Protein AF-A0A3D3UYD6-F1 (afdb_monomer)

Mean predicted aligned error: 2.71 Å

Structure (mmCIF, N/CA/C/O backbone):
data_AF-A0A3D3UYD6-F1
#
_entry.id   AF-A0A3D3UYD6-F1
#
loop_
_atom_site.group_PDB
_atom_site.id
_atom_site.type_symbol
_atom_site.label_atom_id
_atom_site.label_alt_id
_atom_site.labe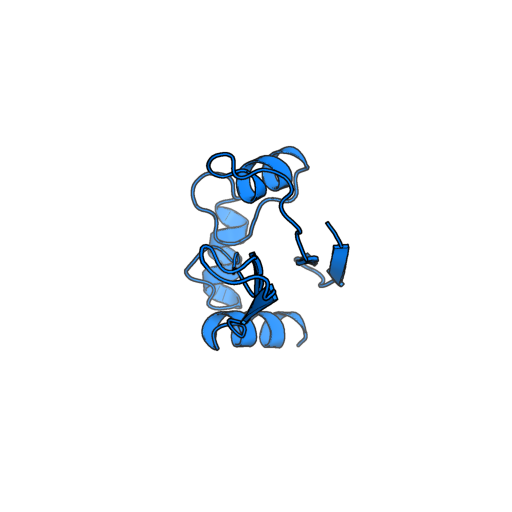l_comp_id
_atom_site.label_asym_id
_atom_site.label_entity_id
_atom_site.label_seq_id
_atom_site.pdbx_PDB_ins_code
_atom_site.Cartn_x
_atom_site.Cartn_y
_atom_site.Cartn_z
_atom_site.occupancy
_atom_site.B_iso_or_equiv
_atom_site.auth_seq_id
_atom_site.auth_comp_id
_atom_site.auth_asym_id
_atom_site.auth_atom_id
_atom_site.pdbx_PDB_model_num
ATOM 1 N N . TYR A 1 1 ? -0.502 9.147 -6.972 1.00 94.06 1 TYR A N 1
ATOM 2 C CA . TYR A 1 1 ? -1.312 7.954 -6.652 1.00 94.06 1 TYR A CA 1
ATOM 3 C C . TYR A 1 1 ? -2.725 8.237 -7.126 1.00 94.06 1 TYR A C 1
ATOM 5 O O . TYR A 1 1 ? -3.015 9.380 -7.450 1.00 94.06 1 TYR A O 1
ATOM 13 N N . GLU A 1 2 ? -3.571 7.225 -7.201 1.00 97.56 2 GLU A N 1
ATOM 14 C CA . GLU A 1 2 ? -4.969 7.353 -7.607 1.00 97.56 2 GLU A CA 1
ATOM 15 C C . GLU A 1 2 ? -5.839 6.724 -6.527 1.00 97.56 2 GLU A C 1
ATOM 17 O O . GLU A 1 2 ? -5.536 5.622 -6.070 1.00 97.56 2 GLU A O 1
ATOM 22 N N . VAL A 1 3 ? -6.878 7.430 -6.095 1.00 98.19 3 VAL A N 1
ATOM 23 C CA . VAL A 1 3 ? -7.844 6.899 -5.130 1.00 98.19 3 VAL A CA 1
ATOM 24 C C . VAL A 1 3 ? -8.769 5.938 -5.864 1.00 98.19 3 VAL A C 1
ATOM 26 O O . VAL A 1 3 ? -9.357 6.307 -6.875 1.00 98.19 3 VAL A O 1
ATOM 29 N N . LEU A 1 4 ? -8.854 4.703 -5.375 1.00 98.00 4 LEU A N 1
ATOM 30 C CA . LEU A 1 4 ? -9.778 3.698 -5.898 1.00 98.00 4 LEU A CA 1
ATOM 31 C C . LEU A 1 4 ? -11.076 3.672 -5.093 1.00 98.00 4 LEU A C 1
ATOM 33 O O . LEU A 1 4 ? -12.142 3.493 -5.667 1.00 98.00 4 LEU A O 1
ATOM 37 N N . GLU A 1 5 ? -10.972 3.830 -3.774 1.00 98.25 5 GLU A N 1
ATOM 38 C CA . GLU A 1 5 ? -12.102 3.740 -2.854 1.00 98.25 5 GLU A CA 1
ATOM 39 C C . GLU A 1 5 ? -11.766 4.466 -1.548 1.00 98.25 5 GLU A C 1
ATOM 41 O O . GLU A 1 5 ? -10.628 4.399 -1.073 1.00 98.25 5 GLU A O 1
ATOM 46 N N . THR A 1 6 ? -12.749 5.149 -0.970 1.00 97.94 6 THR A N 1
ATOM 47 C CA . THR A 1 6 ? -12.623 5.846 0.314 1.00 97.94 6 THR A CA 1
ATOM 48 C C . THR A 1 6 ? -13.580 5.208 1.309 1.00 97.94 6 THR A C 1
ATOM 50 O O . THR A 1 6 ? -14.765 5.075 1.017 1.00 97.94 6 THR A O 1
ATOM 53 N N . PHE A 1 7 ? -13.060 4.846 2.476 1.00 97.25 7 PHE A N 1
ATOM 54 C CA . PHE A 1 7 ? -13.802 4.342 3.627 1.00 97.25 7 PHE A CA 1
ATOM 55 C C . PHE A 1 7 ? -13.789 5.394 4.739 1.00 97.25 7 PHE A C 1
ATOM 57 O O . PHE A 1 7 ? -13.044 6.372 4.660 1.00 97.25 7 PHE A O 1
ATOM 64 N N . GLU A 1 8 ? -14.565 5.175 5.800 1.00 94.44 8 GLU A N 1
ATOM 65 C CA . GLU A 1 8 ? -14.570 6.065 6.968 1.00 94.44 8 GLU A CA 1
ATOM 66 C C . GLU A 1 8 ? -13.180 6.159 7.624 1.00 94.44 8 GLU A C 1
ATOM 68 O O . GLU A 1 8 ? -12.718 7.244 7.969 1.00 94.44 8 GLU A O 1
ATOM 73 N N . GLU A 1 9 ? -12.471 5.030 7.730 1.00 94.19 9 GLU A N 1
ATOM 74 C CA . GLU A 1 9 ? -11.218 4.941 8.494 1.00 94.19 9 GLU A CA 1
ATOM 75 C C . GLU A 1 9 ? -9.950 4.855 7.627 1.00 94.19 9 GLU A C 1
ATOM 77 O O . GLU A 1 9 ? -8.833 4.910 8.148 1.00 94.19 9 GLU A O 1
ATOM 82 N N . ALA A 1 10 ? -10.085 4.680 6.307 1.00 97.50 10 ALA A N 1
ATOM 83 C CA . ALA A 1 10 ? -8.954 4.498 5.396 1.00 97.50 10 ALA A CA 1
ATOM 84 C C . ALA A 1 10 ? -9.303 4.818 3.937 1.00 97.50 10 ALA A C 1
ATOM 86 O O . ALA A 1 10 ? -10.457 4.948 3.548 1.00 97.50 10 ALA A O 1
ATOM 87 N N . THR A 1 11 ? -8.284 4.885 3.083 1.00 98.38 11 THR A N 1
ATOM 88 C CA . THR A 1 11 ? -8.453 5.068 1.637 1.00 98.38 11 THR A CA 1
ATOM 89 C C . THR A 1 11 ? -7.627 4.032 0.887 1.00 98.38 11 THR A C 1
ATOM 91 O O . THR A 1 11 ? -6.423 3.894 1.117 1.00 98.38 11 THR A O 1
ATOM 94 N N . LEU A 1 12 ? -8.261 3.309 -0.035 1.00 98.44 12 LEU A N 1
ATOM 95 C CA . LEU A 1 12 ? -7.583 2.398 -0.946 1.00 98.44 12 LEU A CA 1
ATOM 96 C C . LEU A 1 12 ? -7.041 3.186 -2.138 1.00 98.44 12 LEU A C 1
ATOM 98 O O . LEU A 1 12 ? -7.785 3.840 -2.870 1.00 98.44 12 LEU A O 1
ATOM 102 N N . VAL A 1 13 ? -5.732 3.090 -2.365 1.00 98.31 13 VAL A N 1
ATOM 103 C CA . VAL A 1 13 ? -5.053 3.825 -3.436 1.00 98.31 13 VAL A CA 1
ATOM 104 C C . VAL A 1 13 ? -4.248 2.904 -4.343 1.00 98.31 13 VAL A C 1
ATOM 106 O O . VAL A 1 13 ? -3.566 1.978 -3.900 1.00 98.31 13 VAL A O 1
ATOM 109 N N . ARG A 1 14 ? -4.264 3.211 -5.639 1.00 98.00 14 ARG A N 1
ATOM 110 C CA . ARG A 1 14 ? -3.359 2.650 -6.640 1.00 98.00 14 ARG A CA 1
ATOM 111 C C . ARG A 1 14 ? -2.111 3.517 -6.749 1.00 98.00 14 ARG A C 1
ATOM 113 O O . ARG A 1 14 ? -2.176 4.738 -6.907 1.00 98.00 14 ARG A O 1
ATOM 120 N N . VAL A 1 15 ? -0.947 2.877 -6.706 1.00 97.50 15 VAL A N 1
ATOM 121 C CA . VAL A 1 15 ? 0.352 3.548 -6.825 1.00 97.50 15 VAL A CA 1
ATOM 122 C C . VAL A 1 15 ? 1.098 2.997 -8.032 1.00 97.50 15 VAL A C 1
ATOM 124 O O . VAL A 1 15 ? 1.239 1.786 -8.185 1.00 97.50 15 VAL A O 1
ATOM 127 N N . ILE A 1 16 ? 1.596 3.897 -8.879 1.00 96.19 16 ILE A N 1
ATOM 128 C CA . ILE A 1 16 ? 2.530 3.579 -9.960 1.00 96.19 16 ILE A CA 1
ATOM 129 C C . ILE A 1 16 ? 3.905 4.084 -9.529 1.00 96.19 16 ILE A C 1
ATOM 131 O O . ILE A 1 16 ? 4.057 5.242 -9.139 1.00 96.19 16 ILE A O 1
ATOM 135 N N . LEU A 1 17 ? 4.899 3.198 -9.557 1.00 94.56 17 LEU A N 1
ATOM 136 C CA . LEU A 1 17 ? 6.274 3.534 -9.212 1.00 94.56 17 LEU A CA 1
ATOM 137 C C . LEU A 1 17 ? 7.027 4.023 -10.450 1.00 94.56 17 LEU A C 1
ATOM 139 O O . LEU A 1 17 ? 7.108 3.313 -11.447 1.00 94.56 17 LEU A O 1
ATOM 143 N N . HIS A 1 18 ? 7.614 5.216 -10.349 1.00 92.56 18 HIS A N 1
ATOM 144 C CA . HIS A 1 18 ? 8.572 5.741 -11.332 1.00 92.56 18 HIS A CA 1
ATOM 145 C C . HIS A 1 18 ? 10.027 5.470 -10.925 1.00 92.56 18 HIS A C 1
ATOM 147 O O . HIS A 1 18 ? 10.914 5.407 -11.768 1.00 92.56 18 HIS A O 1
ATOM 153 N N . THR A 1 19 ? 10.270 5.279 -9.628 1.00 95.12 19 THR A N 1
ATOM 154 C CA . THR A 1 19 ? 11.566 4.906 -9.051 1.00 95.12 19 THR A CA 1
ATOM 155 C C . THR A 1 19 ? 11.362 3.795 -8.020 1.00 95.12 19 THR A C 1
ATOM 157 O O . THR A 1 19 ? 10.254 3.616 -7.514 1.00 95.12 19 THR A O 1
ATOM 160 N N . GLY A 1 20 ? 12.427 3.058 -7.696 1.00 93.25 20 GLY A N 1
ATOM 161 C CA . GLY A 1 20 ? 12.391 1.916 -6.773 1.00 93.25 20 GLY A CA 1
ATOM 162 C C . GLY A 1 20 ? 13.181 2.123 -5.479 1.00 93.25 20 GLY A C 1
ATOM 163 O O . GLY A 1 20 ? 13.893 1.216 -5.064 1.00 93.25 20 GLY A O 1
ATOM 164 N N . ARG A 1 21 ? 13.128 3.311 -4.853 1.00 97.19 21 ARG A N 1
ATOM 165 C CA . ARG A 1 21 ? 13.890 3.570 -3.615 1.00 97.19 21 ARG A CA 1
ATOM 166 C C . ARG A 1 21 ? 13.353 2.726 -2.451 1.00 97.19 21 ARG A C 1
ATOM 168 O O . ARG A 1 21 ? 12.157 2.440 -2.364 1.00 97.19 21 ARG A O 1
ATOM 175 N N . THR A 1 22 ? 14.228 2.377 -1.510 1.00 97.38 22 THR A N 1
ATOM 176 C CA . THR A 1 22 ? 13.866 1.594 -0.320 1.00 97.38 22 THR A CA 1
ATOM 177 C C . THR A 1 22 ? 12.710 2.240 0.444 1.00 97.38 22 THR A C 1
ATOM 179 O O . THR A 1 22 ? 12.753 3.427 0.774 1.00 97.38 22 THR A O 1
ATOM 182 N N . HIS A 1 23 ? 11.666 1.450 0.718 1.00 97.56 23 HIS A N 1
ATOM 183 C CA . HIS A 1 23 ? 10.452 1.868 1.433 1.00 97.56 23 HIS A CA 1
ATOM 184 C C . HIS A 1 23 ? 9.732 3.093 0.832 1.00 97.56 23 HIS A C 1
ATOM 186 O O . HIS A 1 23 ? 8.986 3.764 1.543 1.00 97.56 23 HIS A O 1
ATOM 192 N N . GLN A 1 24 ? 9.925 3.395 -0.457 1.00 97.88 24 GLN A N 1
ATOM 193 C CA . GLN A 1 24 ? 9.470 4.649 -1.065 1.00 97.88 24 GLN A CA 1
ATOM 194 C C . GLN A 1 24 ? 7.981 4.946 -0.833 1.00 97.88 24 GLN A C 1
ATOM 196 O O . GLN A 1 24 ? 7.657 6.017 -0.328 1.00 97.88 24 GLN A O 1
ATOM 201 N N . ILE A 1 25 ? 7.087 3.994 -1.132 1.00 98.06 25 ILE A N 1
ATOM 202 C CA . ILE A 1 25 ? 5.635 4.160 -0.924 1.00 98.06 25 ILE A CA 1
ATOM 203 C C . ILE A 1 25 ? 5.350 4.476 0.546 1.00 98.06 25 ILE A C 1
ATOM 205 O O . ILE A 1 25 ? 4.735 5.489 0.862 1.00 98.06 25 ILE A O 1
ATOM 209 N N . ARG A 1 26 ? 5.869 3.639 1.446 1.00 98.38 26 ARG A N 1
ATOM 210 C CA . ARG A 1 26 ? 5.636 3.717 2.891 1.00 98.38 26 ARG A CA 1
ATOM 211 C C . ARG A 1 26 ? 6.067 5.067 3.470 1.00 98.38 26 ARG A C 1
ATOM 213 O O . ARG A 1 26 ? 5.286 5.717 4.155 1.00 98.38 26 ARG A O 1
ATOM 220 N N . ARG A 1 27 ? 7.277 5.526 3.128 1.00 98.06 27 ARG A N 1
ATOM 221 C CA . ARG A 1 27 ? 7.811 6.821 3.578 1.00 98.06 27 ARG A CA 1
ATOM 222 C C . ARG A 1 27 ? 7.037 8.006 3.012 1.00 98.06 27 ARG A C 1
ATOM 224 O O . ARG A 1 27 ? 6.794 8.954 3.745 1.00 98.06 27 ARG A O 1
ATOM 231 N N . HIS A 1 28 ? 6.669 7.967 1.731 1.00 98.12 28 HIS A N 1
ATOM 232 C CA . HIS A 1 28 ? 5.936 9.068 1.100 1.00 98.12 28 HIS A CA 1
ATOM 233 C C . HIS A 1 28 ? 4.556 9.243 1.736 1.00 98.12 28 HIS A C 1
ATOM 235 O O . HIS A 1 28 ? 4.189 10.350 2.108 1.00 98.12 28 HIS A O 1
ATOM 241 N N . PHE A 1 29 ? 3.816 8.150 1.912 1.00 98.38 29 PHE 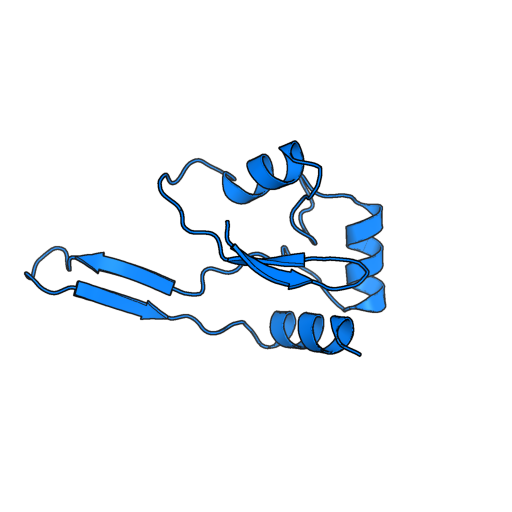A N 1
ATOM 242 C CA . PHE A 1 29 ? 2.489 8.186 2.521 1.00 98.38 29 PHE A CA 1
ATOM 243 C C . PHE A 1 29 ? 2.534 8.592 4.000 1.00 98.38 29 PHE A C 1
ATOM 245 O O . PHE A 1 29 ? 1.731 9.418 4.429 1.00 98.38 29 PHE A O 1
ATOM 252 N N . ALA A 1 30 ? 3.533 8.127 4.756 1.00 98.19 30 ALA A N 1
ATOM 253 C CA . ALA A 1 30 ? 3.757 8.598 6.122 1.00 98.19 30 ALA A CA 1
ATOM 254 C C . ALA A 1 30 ? 4.089 10.100 6.188 1.00 98.19 30 ALA A C 1
ATOM 256 O O . ALA A 1 30 ? 3.546 10.806 7.031 1.00 98.19 30 ALA A O 1
ATOM 257 N N . ALA A 1 31 ? 4.923 10.611 5.275 1.00 97.94 31 ALA A N 1
ATOM 258 C CA . ALA A 1 31 ? 5.253 12.038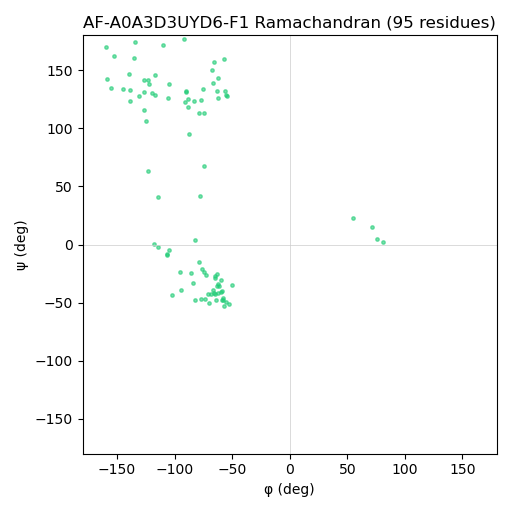 5.205 1.00 97.94 31 ALA A CA 1
ATOM 259 C C . ALA A 1 31 ? 4.043 12.920 4.847 1.00 97.94 31 ALA A C 1
ATOM 261 O O . ALA A 1 31 ? 3.992 14.079 5.244 1.00 97.94 31 ALA A O 1
ATOM 262 N N . LEU A 1 32 ? 3.060 12.366 4.132 1.00 97.31 32 LEU A N 1
ATOM 263 C CA . LEU A 1 32 ? 1.783 13.019 3.828 1.00 97.31 32 LEU A CA 1
ATOM 264 C C . LEU A 1 32 ? 0.754 12.904 4.969 1.00 97.31 32 LEU A C 1
ATOM 266 O O . LEU A 1 32 ? -0.396 13.287 4.778 1.00 97.31 32 LEU A O 1
ATOM 270 N N . GLY A 1 33 ? 1.119 12.328 6.119 1.00 97.38 33 GLY A N 1
ATOM 271 C CA . GLY A 1 33 ? 0.208 12.110 7.248 1.00 97.38 33 GLY A CA 1
ATOM 272 C C . GLY A 1 33 ? -0.775 10.948 7.067 1.00 97.38 33 GLY A C 1
ATOM 273 O O . GLY A 1 33 ? -1.611 10.725 7.934 1.00 97.38 33 GLY A O 1
ATOM 274 N N . ASN A 1 34 ? -0.660 10.181 5.980 1.00 97.69 34 ASN A N 1
ATOM 275 C CA . ASN A 1 34 ? -1.565 9.087 5.623 1.00 97.69 34 ASN A CA 1
ATOM 276 C C . ASN A 1 34 ? -0.781 7.774 5.467 1.00 97.69 34 ASN A C 1
ATOM 278 O O . ASN A 1 34 ? -0.669 7.265 4.351 1.00 97.69 34 ASN A O 1
ATOM 282 N N . PRO A 1 35 ? -0.144 7.247 6.530 1.00 98.19 35 PRO A N 1
ATOM 283 C CA . PRO A 1 35 ? 0.747 6.100 6.412 1.00 98.19 35 PRO A CA 1
ATOM 284 C C . PRO A 1 35 ? 0.018 4.818 5.991 1.00 98.19 35 PRO A C 1
ATOM 286 O O . PRO A 1 35 ? -1.171 4.639 6.237 1.00 98.19 35 PRO A O 1
ATOM 289 N N . VAL A 1 36 ? 0.772 3.878 5.414 1.00 98.56 36 VAL A N 1
ATOM 290 C CA . VAL A 1 36 ? 0.249 2.554 5.048 1.00 98.56 36 VAL A CA 1
ATOM 291 C C . VAL A 1 36 ? -0.217 1.811 6.302 1.00 98.56 36 VAL A C 1
ATOM 293 O O . VAL A 1 36 ? 0.553 1.614 7.244 1.00 98.56 36 VAL A O 1
ATOM 296 N N . VAL A 1 37 ? -1.465 1.348 6.299 1.00 98.38 37 VAL A N 1
ATOM 297 C CA . VAL A 1 37 ? -2.027 0.588 7.419 1.00 98.38 37 VAL A CA 1
ATOM 298 C C . VAL A 1 37 ? -1.321 -0.765 7.561 1.00 98.38 37 VAL A C 1
ATOM 300 O O . VAL A 1 37 ? -0.999 -1.431 6.576 1.00 98.38 37 VAL A O 1
ATOM 303 N N . GLY A 1 38 ? -1.035 -1.172 8.795 1.00 97.94 38 GLY A N 1
ATOM 304 C CA . GLY A 1 38 ? -0.255 -2.370 9.110 1.00 97.94 38 GLY A CA 1
ATOM 305 C C . GLY A 1 38 ? 1.263 -2.172 9.011 1.00 97.94 38 GLY A C 1
ATOM 306 O O . GLY A 1 38 ? 2.020 -3.122 9.219 1.00 97.94 38 GLY A O 1
ATOM 307 N N . ASP A 1 39 ? 1.737 -0.958 8.711 1.00 98.25 39 ASP A N 1
ATOM 308 C CA . ASP A 1 39 ? 3.160 -0.617 8.716 1.00 98.25 39 ASP A CA 1
ATOM 309 C C . ASP A 1 39 ? 3.676 -0.382 10.138 1.00 98.25 39 ASP A C 1
ATOM 311 O O . ASP A 1 39 ? 3.314 0.586 10.802 1.00 98.25 39 ASP A O 1
ATOM 315 N N . THR A 1 40 ? 4.553 -1.263 10.611 1.00 97.19 40 THR A N 1
ATOM 316 C CA . THR A 1 40 ? 5.128 -1.198 11.960 1.00 97.19 40 THR A CA 1
ATOM 317 C C . THR A 1 40 ? 6.256 -0.177 12.116 1.00 97.19 40 THR A C 1
ATOM 319 O O . THR A 1 40 ? 6.608 0.135 13.248 1.00 97.19 40 THR A O 1
ATOM 322 N N . MET A 1 41 ? 6.829 0.331 11.020 1.00 97.44 41 MET A N 1
ATOM 323 C CA . MET A 1 41 ? 7.980 1.246 11.044 1.00 97.44 41 MET A CA 1
ATOM 324 C C . MET A 1 41 ? 7.576 2.699 10.796 1.00 97.44 41 MET A C 1
ATOM 326 O O . MET A 1 41 ? 8.076 3.586 11.477 1.00 97.44 41 MET A O 1
ATOM 330 N N . TYR A 1 42 ? 6.697 2.943 9.819 1.00 97.81 42 TYR A N 1
ATOM 331 C CA . TYR A 1 42 ? 6.259 4.297 9.448 1.00 97.81 42 TYR A CA 1
ATOM 332 C C . TYR A 1 42 ? 4.769 4.548 9.720 1.00 97.81 42 TYR A C 1
ATOM 334 O O . TYR A 1 42 ? 4.279 5.640 9.447 1.00 97.81 42 TYR A O 1
ATOM 342 N N . GLY A 1 43 ? 4.039 3.540 10.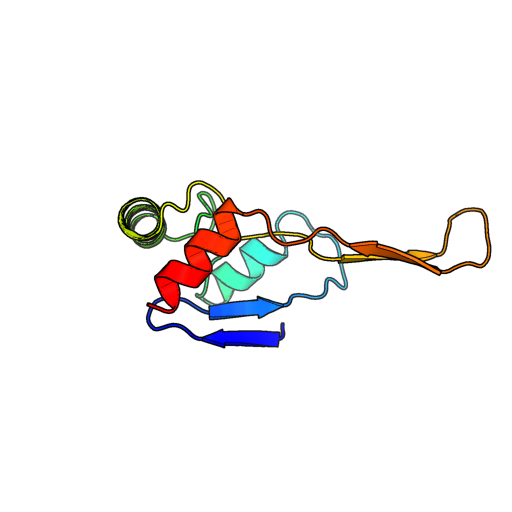207 1.00 96.00 43 GLY A N 1
ATOM 343 C CA . GLY A 1 43 ? 2.608 3.630 10.483 1.00 96.00 43 GLY A CA 1
ATOM 344 C C . GLY A 1 43 ? 2.265 4.040 11.908 1.00 96.00 43 GLY A C 1
ATOM 345 O O . GLY A 1 43 ? 3.124 4.197 12.775 1.00 96.00 43 GLY A O 1
ATOM 346 N N . ASN A 1 44 ? 0.966 4.197 12.155 1.00 96.75 44 ASN A N 1
ATOM 347 C CA . ASN A 1 44 ? 0.445 4.545 13.468 1.00 96.75 44 ASN A CA 1
ATOM 348 C C . ASN A 1 44 ? 0.133 3.273 14.272 1.00 96.75 44 ASN A C 1
ATOM 350 O O . ASN A 1 44 ? -0.660 2.430 13.853 1.00 96.75 44 ASN A O 1
ATOM 354 N N . ARG A 1 45 ? 0.744 3.133 15.455 1.00 97.06 45 ARG A N 1
ATOM 355 C CA . ARG A 1 45 ? 0.599 1.942 16.307 1.00 97.06 45 ARG A CA 1
ATOM 356 C C . ARG A 1 45 ? -0.842 1.696 16.765 1.00 97.06 45 ARG A C 1
ATOM 358 O O . ARG A 1 45 ? -1.229 0.533 16.876 1.00 97.06 45 ARG A O 1
ATOM 365 N N . ASN A 1 46 ? -1.608 2.752 17.035 1.00 97.50 46 ASN A N 1
ATOM 366 C CA . ASN A 1 46 ? -2.994 2.641 17.489 1.00 97.50 46 ASN A CA 1
ATOM 367 C C . ASN A 1 46 ? -3.897 2.217 16.330 1.00 97.50 46 ASN A C 1
ATOM 369 O O . ASN A 1 46 ? -4.601 1.221 16.465 1.00 97.50 46 ASN A O 1
ATOM 373 N N . VAL A 1 47 ? -3.755 2.858 15.165 1.00 97.31 47 VAL A N 1
ATOM 374 C CA . VAL A 1 47 ? -4.466 2.465 13.934 1.00 97.31 47 VAL A CA 1
ATOM 375 C C . VAL A 1 47 ? -4.147 1.015 13.567 1.00 97.31 47 VAL A C 1
ATOM 377 O O . VAL A 1 47 ? -5.043 0.218 13.332 1.00 97.31 47 VAL A O 1
ATOM 380 N N . ASN A 1 48 ? -2.875 0.609 13.606 1.00 97.88 48 ASN A N 1
ATOM 381 C CA . ASN A 1 48 ? -2.485 -0.772 13.308 1.00 97.88 48 ASN A CA 1
ATOM 382 C C . ASN A 1 48 ? -3.079 -1.791 14.290 1.00 97.88 48 ASN A C 1
ATOM 384 O O . ASN A 1 48 ? -3.332 -2.932 13.909 1.00 97.88 48 ASN A O 1
ATOM 388 N N . ARG A 1 49 ? -3.241 -1.417 15.565 1.00 98.06 49 ARG A N 1
ATOM 389 C CA . ARG A 1 49 ? -3.868 -2.280 16.570 1.00 98.06 49 ARG A CA 1
ATOM 390 C C . ARG A 1 49 ? -5.359 -2.423 16.288 1.00 98.06 49 ARG A C 1
ATOM 392 O O . ARG A 1 49 ? -5.820 -3.550 16.162 1.00 98.06 49 ARG A O 1
ATOM 399 N N . GLN A 1 50 ? -6.046 -1.303 16.091 1.00 97.44 50 GLN A N 1
ATOM 400 C CA . GLN A 1 50 ? -7.456 -1.267 15.718 1.00 97.44 50 GLN A CA 1
ATOM 401 C C . GLN A 1 50 ? -7.714 -2.087 14.450 1.00 97.44 50 GLN A C 1
ATOM 403 O O . GLN A 1 50 ? -8.541 -2.988 14.455 1.00 97.44 50 GLN A O 1
ATOM 408 N N . PHE A 1 51 ? -6.928 -1.887 13.390 1.00 98.00 51 PHE A N 1
ATOM 409 C CA . PHE A 1 51 ? -7.095 -2.645 12.150 1.00 98.00 51 PHE A CA 1
ATOM 410 C C . PHE A 1 51 ? -6.822 -4.143 12.299 1.00 98.00 51 PHE A C 1
ATOM 412 O O . PHE A 1 51 ? -7.404 -4.959 11.582 1.00 98.00 51 PHE A O 1
ATOM 419 N N . ARG A 1 52 ? -5.950 -4.530 13.233 1.00 97.75 52 ARG A N 1
ATOM 420 C CA . ARG A 1 52 ? -5.725 -5.941 13.550 1.00 97.75 52 ARG A CA 1
ATOM 421 C C . ARG A 1 52 ? -6.913 -6.549 14.289 1.00 97.75 52 ARG A C 1
ATOM 423 O O . ARG A 1 52 ? -7.264 -7.686 13.992 1.00 97.75 52 ARG A O 1
ATOM 430 N N . GLU A 1 53 ? -7.477 -5.825 15.248 1.00 97.69 53 GLU A N 1
ATOM 431 C CA . GLU A 1 53 ? -8.556 -6.297 16.120 1.00 97.69 53 GLU A CA 1
ATOM 432 C C . GLU A 1 53 ? -9.910 -6.293 15.396 1.00 97.69 53 GLU A C 1
ATOM 434 O O . GLU A 1 53 ? -10.595 -7.312 15.401 1.00 97.69 53 GLU A O 1
ATOM 439 N N . THR A 1 54 ? -10.243 -5.207 14.696 1.00 96.88 54 THR A N 1
ATOM 440 C CA . THR A 1 54 ? -11.521 -5.027 13.989 1.00 96.88 54 THR A CA 1
ATOM 441 C C . THR A 1 54 ? -11.527 -5.705 12.619 1.00 96.88 54 THR A C 1
ATOM 443 O O . THR A 1 54 ? -12.444 -6.453 12.287 1.00 96.88 54 THR A O 1
ATOM 446 N N . TYR A 1 55 ? -10.477 -5.493 11.816 1.00 97.44 55 TYR A N 1
ATOM 447 C CA . TYR A 1 55 ? -10.443 -5.949 10.419 1.00 97.44 55 TYR A CA 1
ATOM 448 C C . TYR A 1 55 ? -9.566 -7.175 10.187 1.00 97.44 55 TYR A C 1
ATOM 450 O O . TYR A 1 55 ? -9.546 -7.707 9.078 1.00 97.44 55 TYR A O 1
ATOM 458 N N . GLY A 1 56 ? -8.849 -7.670 11.199 1.00 97.06 56 GLY A N 1
ATOM 459 C CA . GLY A 1 56 ? -7.974 -8.836 11.063 1.00 97.06 56 GLY A CA 1
ATOM 460 C C . GLY A 1 56 ? -6.697 -8.585 10.252 1.00 97.06 56 GLY A C 1
ATOM 461 O O . GLY A 1 56 ? -6.040 -9.548 9.852 1.00 97.06 56 GLY A O 1
ATOM 462 N N . LEU A 1 57 ? -6.312 -7.327 10.005 1.00 98.00 57 LEU A N 1
ATOM 463 C CA . LEU A 1 57 ? -5.120 -6.995 9.223 1.00 98.00 57 LEU A CA 1
ATOM 464 C C . LEU A 1 57 ? -3.836 -7.255 10.032 1.00 98.00 57 LEU A C 1
ATOM 466 O O . LEU A 1 57 ? -3.541 -6.581 11.020 1.00 98.00 57 LEU A O 1
ATOM 470 N N . ARG A 1 58 ? -3.034 -8.237 9.603 1.00 95.94 58 ARG A N 1
ATOM 471 C CA . ARG A 1 58 ? -1.814 -8.673 10.319 1.00 95.94 58 ARG A CA 1
ATOM 472 C C . ARG A 1 58 ? -0.495 -8.257 9.665 1.00 95.94 58 ARG A C 1
ATOM 474 O O . ARG A 1 58 ? 0.554 -8.424 10.283 1.00 95.94 58 ARG A O 1
ATOM 481 N N . ARG A 1 59 ? -0.537 -7.693 8.457 1.00 97.06 59 ARG A N 1
ATOM 482 C CA . ARG A 1 59 ? 0.631 -7.209 7.706 1.00 97.06 59 ARG A CA 1
ATOM 483 C C . ARG A 1 59 ? 0.366 -5.829 7.110 1.00 97.06 59 ARG A C 1
ATOM 485 O O . ARG A 1 59 ? -0.758 -5.345 7.160 1.00 97.06 59 ARG A O 1
ATOM 492 N N . GLN A 1 60 ? 1.385 -5.225 6.503 1.00 98.00 60 GLN A N 1
ATOM 493 C CA . GLN A 1 60 ? 1.218 -4.014 5.694 1.00 98.00 60 GLN A CA 1
ATOM 494 C C . GLN A 1 60 ? 0.173 -4.248 4.596 1.00 98.00 60 GLN A C 1
ATOM 496 O O . GLN A 1 60 ? 0.317 -5.195 3.813 1.00 98.00 60 GLN A O 1
ATOM 501 N N . PHE A 1 61 ? -0.817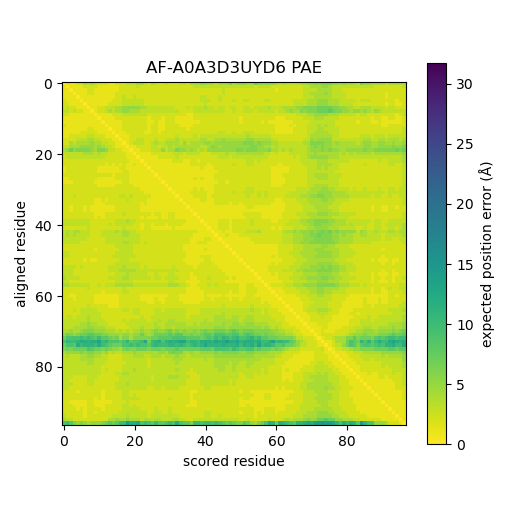 -3.358 4.494 1.00 98.38 61 PHE A N 1
ATOM 502 C CA . PHE A 1 61 ? -1.740 -3.291 3.361 1.00 98.38 61 PHE A CA 1
ATOM 503 C C . PHE A 1 61 ? -1.012 -2.679 2.154 1.00 98.38 61 PHE A C 1
ATOM 505 O O . PHE A 1 61 ? -1.249 -1.553 1.726 1.00 98.38 61 PHE A O 1
ATOM 512 N N . LEU A 1 62 ? -0.036 -3.426 1.642 1.00 98.25 62 LEU A N 1
ATOM 513 C CA . LEU A 1 62 ? 0.757 -3.090 0.472 1.00 98.25 62 LEU A CA 1
ATOM 514 C C . LEU A 1 62 ? 0.935 -4.358 -0.359 1.00 98.25 62 LEU A C 1
ATOM 516 O O . LEU A 1 62 ? 1.415 -5.385 0.134 1.00 98.25 62 LEU A O 1
ATOM 520 N N . HIS A 1 63 ? 0.515 -4.292 -1.620 1.00 98.12 63 HIS A N 1
ATOM 521 C CA . HIS A 1 63 ? 0.506 -5.439 -2.520 1.00 98.12 63 HIS A CA 1
ATOM 522 C C . HIS A 1 63 ? 0.819 -5.017 -3.954 1.00 98.12 63 HIS A C 1
ATOM 524 O O . HIS A 1 63 ? 0.267 -4.042 -4.466 1.00 98.12 63 HIS A O 1
ATOM 530 N N . CYS A 1 64 ? 1.714 -5.752 -4.612 1.00 97.62 64 CYS A N 1
ATOM 531 C CA . CYS A 1 64 ? 2.063 -5.506 -6.005 1.00 97.62 64 CYS A CA 1
ATOM 532 C C . CYS A 1 64 ? 1.096 -6.271 -6.914 1.00 97.62 64 CYS A C 1
ATOM 534 O O . CYS A 1 64 ? 1.308 -7.444 -7.202 1.00 97.62 64 CYS A O 1
ATOM 536 N N . ILE A 1 65 ? 0.033 -5.605 -7.370 1.00 97.31 65 ILE A N 1
ATOM 537 C CA . ILE A 1 65 ? -1.004 -6.251 -8.192 1.00 97.31 65 ILE A CA 1
ATOM 538 C C . ILE A 1 65 ? -0.577 -6.519 -9.640 1.00 97.31 65 ILE A C 1
ATOM 540 O O . ILE A 1 65 ? -1.167 -7.357 -10.324 1.00 97.31 65 ILE A O 1
ATOM 544 N N . ARG A 1 66 ? 0.403 -5.764 -10.150 1.00 97.31 66 ARG A N 1
ATOM 545 C CA . ARG A 1 66 ? 0.798 -5.794 -11.559 1.00 97.31 66 ARG A CA 1
ATOM 546 C C . ARG A 1 66 ? 2.239 -5.341 -11.737 1.00 97.31 66 ARG A C 1
ATOM 548 O O . ARG A 1 66 ? 2.612 -4.275 -11.256 1.00 97.31 66 ARG A O 1
ATOM 555 N N . ILE A 1 67 ? 2.992 -6.089 -12.536 1.00 97.06 67 ILE A N 1
ATOM 556 C CA . ILE A 1 67 ? 4.303 -5.687 -13.051 1.00 97.06 67 ILE A CA 1
ATOM 557 C C . ILE A 1 67 ? 4.244 -5.755 -14.578 1.00 97.06 67 ILE A C 1
ATOM 559 O O . ILE A 1 67 ? 3.602 -6.636 -15.149 1.00 97.06 67 ILE A O 1
ATOM 563 N N . SER A 1 68 ? 4.877 -4.801 -15.255 1.00 96.00 68 SER A N 1
ATOM 564 C CA . SER A 1 68 ? 5.049 -4.850 -16.706 1.00 96.00 68 SER A CA 1
ATOM 565 C C . SER A 1 68 ? 6.437 -4.394 -17.100 1.00 96.00 68 SER A C 1
ATOM 567 O O . SER A 1 68 ? 6.873 -3.341 -16.639 1.00 96.00 68 SER A O 1
ATOM 569 N N . PHE A 1 69 ? 7.083 -5.150 -17.976 1.00 95.44 69 PHE A N 1
ATOM 570 C CA . PHE A 1 69 ? 8.433 -4.880 -18.458 1.00 95.44 69 PHE A CA 1
ATOM 571 C C . PHE A 1 69 ? 8.609 -5.460 -19.866 1.00 95.44 69 PHE A C 1
ATOM 573 O O . PHE A 1 69 ? 7.812 -6.290 -20.307 1.00 95.44 69 PHE A O 1
ATOM 580 N N . MET A 1 70 ? 9.627 -4.997 -20.588 1.00 97.44 70 MET A N 1
ATOM 581 C CA . MET A 1 70 ? 10.031 -5.624 -21.847 1.00 97.44 70 MET A CA 1
ATOM 582 C C . MET A 1 70 ? 10.781 -6.913 -21.537 1.00 97.44 70 MET A C 1
ATOM 584 O O . MET A 1 70 ? 11.649 -6.911 -20.664 1.00 97.44 70 MET A O 1
ATOM 588 N N . HIS A 1 71 ? 10.451 -8.002 -22.228 1.00 95.94 71 HIS A N 1
ATOM 589 C CA . HIS A 1 71 ? 11.173 -9.257 -22.065 1.00 95.94 71 HIS A CA 1
ATOM 590 C C . HIS A 1 71 ? 12.674 -9.022 -22.335 1.00 95.94 71 HIS A C 1
ATOM 592 O O . HIS A 1 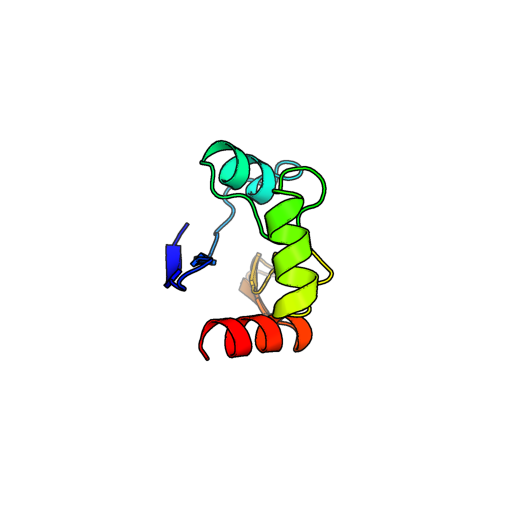71 ? 13.019 -8.413 -23.346 1.00 95.94 71 HIS A O 1
ATOM 598 N N . PRO A 1 72 ? 13.591 -9.499 -21.474 1.00 94.88 72 PRO A N 1
ATOM 599 C CA . PRO A 1 72 ? 15.013 -9.150 -21.568 1.00 94.88 72 PRO A CA 1
ATOM 600 C C . PRO A 1 72 ? 15.678 -9.634 -22.864 1.00 94.88 72 PRO A C 1
ATOM 602 O O . PRO A 1 72 ? 16.659 -9.053 -23.311 1.00 94.88 72 PRO A O 1
ATOM 605 N N . SER A 1 73 ? 15.137 -10.693 -23.469 1.00 95.12 73 SER A N 1
ATOM 606 C CA . SER A 1 73 ? 15.695 -11.327 -24.674 1.00 95.12 73 SER A CA 1
ATOM 607 C C . SER A 1 73 ? 14.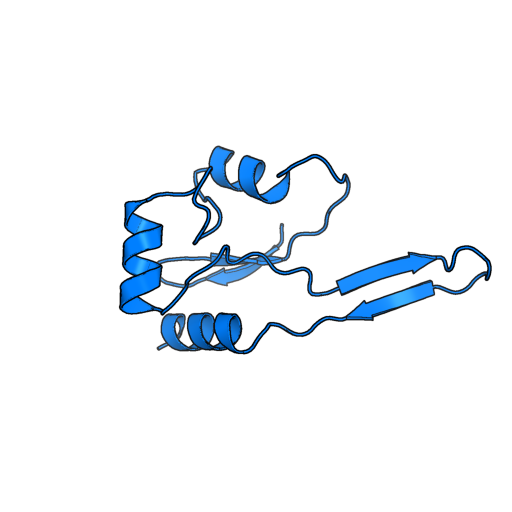773 -11.279 -25.897 1.00 95.12 73 SER A C 1
ATOM 609 O O . SER A 1 73 ? 15.120 -11.839 -26.930 1.00 95.12 73 SER A O 1
ATOM 611 N N . LYS A 1 74 ? 13.575 -10.686 -25.791 1.00 93.94 74 LYS A N 1
ATOM 612 C CA . LYS A 1 74 ? 12.564 -10.697 -26.865 1.00 93.94 74 LYS A CA 1
ATOM 613 C C . LYS A 1 74 ? 11.889 -9.327 -26.964 1.00 93.94 74 LYS A C 1
ATOM 615 O O . LYS A 1 74 ? 11.669 -8.703 -25.929 1.00 93.94 74 LYS A O 1
ATOM 620 N N . PRO A 1 75 ? 11.484 -8.866 -28.158 1.00 93.00 75 PRO A N 1
ATOM 621 C CA . PRO A 1 75 ? 10.801 -7.584 -28.330 1.00 93.00 75 PRO A CA 1
ATOM 622 C C . PRO A 1 75 ? 9.312 -7.661 -27.938 1.00 93.00 75 PRO A C 1
ATOM 624 O O . PRO A 1 75 ? 8.448 -7.127 -28.626 1.00 93.00 75 PRO A O 1
ATOM 627 N N . GLU A 1 76 ? 8.989 -8.340 -26.837 1.00 96.06 76 GLU A N 1
ATOM 628 C CA . GLU A 1 76 ? 7.622 -8.528 -26.353 1.00 96.06 76 GLU A CA 1
ATOM 629 C C . GLU A 1 76 ? 7.432 -7.881 -24.981 1.00 96.06 76 GLU A C 1
ATOM 631 O O . GLU A 1 76 ? 8.336 -7.845 -24.141 1.00 96.06 76 GLU A O 1
ATOM 636 N N . LYS A 1 77 ? 6.231 -7.357 -24.744 1.00 97.38 77 LYS A N 1
ATOM 637 C CA . LYS A 1 77 ? 5.857 -6.780 -23.456 1.00 97.38 77 LYS A CA 1
ATOM 638 C C . LYS A 1 77 ? 5.297 -7.876 -22.558 1.00 97.38 77 LYS A C 1
ATOM 640 O O . LYS A 1 77 ? 4.246 -8.438 -22.849 1.00 97.38 77 LYS A O 1
ATOM 645 N N . VAL A 1 78 ? 5.955 -8.122 -21.431 1.00 97.56 78 VAL A N 1
ATOM 646 C CA . VAL A 1 78 ? 5.479 -9.048 -20.399 1.00 97.56 78 VAL A CA 1
ATOM 647 C C . VAL A 1 78 ? 4.611 -8.281 -19.410 1.00 97.56 78 VAL A C 1
ATOM 649 O O . VAL A 1 78 ? 4.984 -7.204 -18.934 1.00 97.56 78 VAL A O 1
ATOM 652 N N . ILE A 1 79 ? 3.440 -8.831 -19.087 1.00 97.69 79 ILE A N 1
ATOM 653 C CA . ILE A 1 79 ? 2.548 -8.309 -18.050 1.00 97.69 79 ILE A CA 1
ATOM 654 C C . ILE A 1 79 ? 2.230 -9.445 -17.088 1.00 97.69 79 ILE A C 1
ATOM 656 O O . ILE A 1 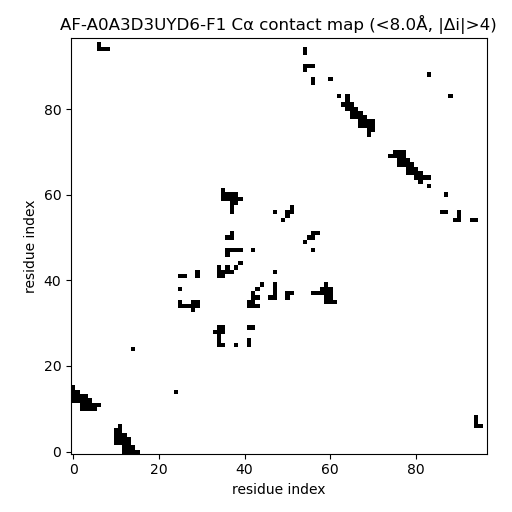79 ? 1.573 -10.413 -17.454 1.00 97.69 79 ILE A O 1
ATOM 660 N N . LEU A 1 80 ? 2.666 -9.288 -15.844 1.00 97.75 80 LEU A N 1
ATOM 661 C CA . LEU A 1 80 ? 2.352 -10.200 -14.753 1.00 97.75 80 LEU A CA 1
ATOM 662 C C . LEU A 1 80 ? 1.308 -9.544 -13.854 1.00 97.75 80 LEU A C 1
ATOM 664 O O . LEU A 1 80 ? 1.391 -8.345 -13.569 1.00 97.75 80 LEU A O 1
ATOM 668 N N . LYS A 1 81 ? 0.323 -10.326 -13.413 1.00 97.88 81 LYS A N 1
ATOM 669 C CA . LYS A 1 81 ? -0.709 -9.901 -12.465 1.00 97.88 81 LYS A CA 1
ATOM 670 C C . LYS A 1 81 ? -0.679 -10.824 -11.255 1.00 97.88 81 LYS A C 1
ATOM 672 O O . LYS A 1 81 ? -0.567 -12.035 -11.414 1.00 97.88 81 LYS A O 1
ATOM 677 N N . ALA A 1 82 ? -0.818 -10.245 -10.073 1.00 97.50 82 ALA A N 1
ATOM 678 C CA . ALA A 1 82 ? -1.010 -10.974 -8.831 1.00 97.50 82 ALA A CA 1
ATOM 679 C C . ALA A 1 82 ? -2.295 -10.440 -8.185 1.00 97.50 82 ALA A C 1
ATOM 681 O O . ALA A 1 82 ? -2.285 -9.303 -7.703 1.00 97.50 82 ALA A O 1
ATOM 682 N N . PRO A 1 83 ? -3.412 -11.193 -8.210 1.00 96.12 83 PRO A N 1
ATOM 683 C CA . PRO A 1 83 ? -4.652 -10.741 -7.588 1.00 96.12 83 PRO A CA 1
ATOM 684 C C . PRO A 1 83 ? -4.433 -10.445 -6.102 1.00 96.12 83 PRO A C 1
ATOM 686 O O . PRO A 1 83 ? -3.438 -10.874 -5.503 1.00 96.12 83 PRO A O 1
ATOM 689 N N . LEU A 1 84 ? -5.332 -9.654 -5.522 1.00 97.00 84 LEU A N 1
ATOM 690 C CA . LEU A 1 84 ? -5.240 -9.310 -4.114 1.00 97.00 84 LEU A CA 1
ATOM 691 C C . LEU A 1 84 ? -5.376 -10.605 -3.284 1.00 97.00 84 LEU A C 1
ATOM 693 O O . LEU A 1 84 ? -6.243 -11.425 -3.572 1.00 97.00 84 LEU A O 1
ATOM 697 N N . PRO A 1 85 ? -4.505 -10.865 -2.295 1.00 97.25 85 PRO A N 1
ATOM 698 C CA . PRO A 1 85 ? -4.646 -12.052 -1.465 1.00 97.25 85 PRO A CA 1
ATOM 699 C C . PRO A 1 85 ? -5.962 -12.009 -0.687 1.00 97.25 85 PRO A C 1
ATOM 701 O O . PRO A 1 85 ? -6.333 -10.947 -0.184 1.00 97.25 85 PRO A O 1
ATOM 704 N N . LYS A 1 86 ? -6.604 -13.170 -0.504 1.00 97.12 86 LYS A N 1
ATOM 705 C CA . LYS A 1 86 ? -7.897 -13.299 0.2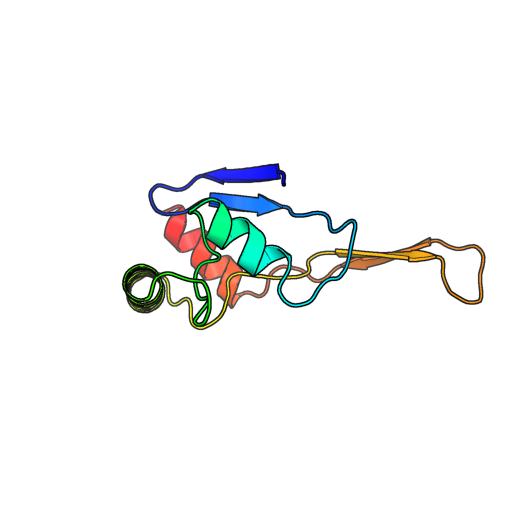00 1.00 97.12 86 LYS A CA 1
ATOM 706 C C . LYS A 1 86 ? -7.926 -12.608 1.567 1.00 97.12 86 LYS A C 1
ATOM 708 O O . LYS A 1 86 ? -8.946 -12.066 1.971 1.00 97.12 86 LYS A O 1
ATOM 713 N N . GLU A 1 87 ? -6.802 -12.608 2.282 1.00 96.12 87 GLU A N 1
ATOM 714 C CA . GLU A 1 87 ? -6.659 -11.917 3.570 1.00 96.12 87 GLU A CA 1
ATOM 715 C C . GLU A 1 87 ? -6.820 -10.390 3.474 1.00 96.12 87 GLU A C 1
ATOM 717 O O . GLU A 1 87 ? -7.375 -9.786 4.385 1.00 96.12 87 GLU A O 1
ATOM 722 N N . LEU A 1 88 ? -6.359 -9.762 2.387 1.00 97.94 88 LEU A N 1
ATOM 723 C CA . LEU A 1 88 ? -6.506 -8.325 2.158 1.00 97.94 88 LEU A CA 1
ATOM 724 C C . LEU A 1 88 ? -7.867 -8.002 1.538 1.00 97.94 88 LEU A C 1
ATOM 726 O O . LEU A 1 88 ? -8.437 -6.966 1.859 1.00 97.94 88 LEU A O 1
ATOM 730 N N . GLU A 1 89 ? -8.410 -8.891 0.701 1.00 97.81 89 GLU A N 1
ATOM 731 C CA . GLU A 1 89 ? -9.792 -8.780 0.213 1.00 97.81 89 GLU A CA 1
ATOM 732 C C . GLU A 1 89 ? -10.780 -8.771 1.384 1.00 97.81 89 GLU A C 1
ATOM 734 O O . GLU A 1 89 ? -11.597 -7.864 1.485 1.00 97.81 89 GLU A O 1
ATOM 739 N N . ALA A 1 90 ? -10.635 -9.696 2.338 1.00 97.62 90 ALA A N 1
ATOM 740 C CA . ALA A 1 90 ? -11.488 -9.758 3.525 1.00 97.62 90 ALA A CA 1
ATOM 741 C C . ALA A 1 90 ? -11.433 -8.485 4.391 1.00 97.62 90 ALA A C 1
ATOM 743 O O . ALA A 1 90 ? -12.418 -8.143 5.040 1.00 97.62 90 ALA A O 1
ATOM 744 N N . VAL A 1 91 ? -10.297 -7.781 4.416 1.00 98.12 91 VAL A N 1
ATOM 745 C CA . VAL A 1 91 ? -10.177 -6.482 5.099 1.00 98.12 91 VAL A CA 1
ATOM 746 C C . VAL A 1 91 ? -10.997 -5.415 4.372 1.00 98.12 91 VAL A C 1
ATOM 748 O O . VAL A 1 91 ? -11.690 -4.651 5.034 1.00 98.12 91 VAL A O 1
ATOM 751 N N . LEU A 1 92 ? -10.959 -5.381 3.035 1.00 97.94 92 LEU A N 1
ATOM 752 C CA . LEU A 1 92 ? -11.763 -4.439 2.248 1.00 97.94 92 LEU A CA 1
ATOM 753 C C . LEU A 1 92 ? -13.260 -4.702 2.402 1.00 97.94 92 LEU A C 1
ATOM 755 O O . LEU A 1 92 ? -14.013 -3.758 2.596 1.00 97.94 92 LEU A O 1
ATOM 759 N N . GLU A 1 93 ? -13.688 -5.965 2.381 1.00 97.38 93 GLU A N 1
ATOM 760 C CA . GLU A 1 93 ? -15.100 -6.309 2.594 1.00 97.38 93 GLU A CA 1
ATOM 761 C C . GLU A 1 93 ? -15.609 -5.823 3.956 1.00 97.38 93 GLU A C 1
ATOM 763 O O . GLU A 1 93 ? -16.709 -5.290 4.051 1.00 97.38 93 GLU A O 1
ATOM 768 N N . ARG A 1 94 ? -14.795 -5.939 5.011 1.00 97.00 94 ARG A N 1
ATOM 769 C CA . ARG A 1 94 ? -15.168 -5.447 6.345 1.00 97.00 94 ARG A CA 1
ATOM 770 C C . ARG A 1 94 ? -15.147 -3.923 6.469 1.00 97.00 94 ARG A C 1
ATOM 772 O O . ARG A 1 94 ? -15.845 -3.411 7.325 1.00 97.00 94 ARG A O 1
ATOM 779 N N . LEU A 1 95 ? -14.346 -3.220 5.666 1.00 96.31 95 LEU A N 1
ATOM 780 C CA . LEU A 1 95 ? -14.335 -1.749 5.621 1.00 96.31 95 LEU A CA 1
ATOM 781 C C . LEU A 1 95 ? -15.537 -1.169 4.861 1.00 96.31 95 LEU A C 1
ATOM 783 O O . LEU A 1 95 ? -15.839 0.011 5.018 1.00 96.31 95 LEU A O 1
ATOM 787 N N . ARG A 1 96 ? -16.171 -1.971 3.996 1.00 95.38 96 ARG A N 1
ATOM 788 C CA . ARG A 1 96 ? -17.376 -1.600 3.235 1.00 95.38 96 ARG A CA 1
ATOM 789 C C . ARG A 1 96 ? -18.676 -1.835 3.998 1.00 95.38 96 ARG A C 1
ATOM 791 O O . ARG A 1 96 ? -19.690 -1.260 3.610 1.00 95.38 96 ARG A O 1
ATOM 798 N N . ALA A 1 97 ? -18.648 -2.748 4.967 1.00 86.94 97 ALA A N 1
ATOM 799 C CA . ALA A 1 97 ? -19.795 -3.145 5.777 1.00 86.94 97 ALA A CA 1
ATOM 800 C C . ALA A 1 97 ? -20.105 -2.092 6.844 1.00 86.94 97 ALA A C 1
ATOM 802 O O . ALA A 1 97 ? -21.312 -1.843 7.055 1.00 86.94 97 ALA A O 1
#

Foldseek 3Di:
DAFPDDFPLATDDDDDDPDDDPCVQQVVCLVVVRGFAQDPPSDDPVSNVCCCVQQVDNHTPDDDQWDWDQDPPDRDIDIDGDDDPPSSVSSVVSRVD

Radius of gyration: 15.26 Å; Cα contacts (8 Å, |Δi|>4): 116; chains: 1; bounding box: 36×26×46 Å

Nearest PDB structures (foldseek):
  1v9k-assembly2_B  TM=9.409E-01  e=3.692E-05  Escherichia coli
  1xpi-assembly2_B  TM=9.427E-01  e=5.863E-05  Escherichia coli
  1xpi-assembly1_A  TM=9.296E-01  e=1.688E-04  Escherichia coli
  7bl5-assembly1_7  TM=8.392E-01  e=4.548E-04  Escherichia coli str. K-12 substr. MG1655

pLDDT: mean 96.99, std 1.66, range [86.94, 98.56]

Sequence (97 aa):
YEVLETFEEATLVRVILHTGRTHQIRRHFAALGNPVVGDTMYGNRNVNRQFRETYGLRRQFLHCIRISFMHPSKPEKVILKAPLPKELEAVLERLRA

Solvent-accessible surface area (backbone atoms only — not comparable to full-atom values): 6057 Å² total; per-residue (Å²): 118,43,82,77,46,78,46,96,91,51,70,47,66,50,75,83,80,92,69,86,59,87,62,45,69,46,54,52,30,30,75,70,76,57,37,42,56,38,32,88,84,60,29,56,70,66,60,33,48,49,38,31,71,77,45,60,44,86,49,52,76,72,80,79,49,64,52,73,49,68,41,94,90,46,103,44,80,44,76,49,74,40,78,79,54,68,74,59,49,53,30,52,57,60,64,72,106

Secondary structure (DSSP, 8-state):
-EEEEE-SS-EEEE---S---TTHHHHHHHHTT-PPTT-TTTS-HHHHHHHHHHS---S-S----EEEEE-TTSS-EEEEE-PPPHHHHHHHHHHH-